Protein AF-G9KWT2-F1 (afdb_monomer)

Structure (mmCIF, N/CA/C/O backbone):
data_AF-G9KWT2-F1
#
_entry.id   AF-G9KWT2-F1
#
loop_
_atom_site.group_PDB
_atom_site.id
_atom_site.type_symbol
_atom_site.label_atom_id
_atom_site.label_alt_id
_atom_site.label_comp_id
_atom_site.label_asym_id
_atom_site.label_entity_id
_atom_site.label_seq_id
_atom_site.pdbx_PDB_ins_code
_atom_site.Cartn_x
_atom_site.Cartn_y
_atom_site.Cartn_z
_atom_site.occupancy
_atom_site.B_iso_or_equiv
_atom_site.auth_seq_id
_atom_site.auth_comp_id
_atom_site.auth_asym_id
_atom_site.auth_atom_id
_atom_site.pdbx_PDB_model_num
ATOM 1 N N . GLN A 1 1 ? 13.397 -4.820 -25.068 1.00 63.50 1 GLN A N 1
ATOM 2 C CA . GLN A 1 1 ? 14.196 -3.681 -24.563 1.00 63.50 1 GLN A CA 1
ATOM 3 C C . GLN A 1 1 ? 13.300 -2.620 -23.921 1.00 63.50 1 GLN A C 1
ATOM 5 O O . GLN A 1 1 ? 13.367 -2.467 -22.712 1.00 63.50 1 GLN A O 1
ATOM 10 N N . VAL A 1 2 ? 12.391 -1.986 -24.676 1.00 78.12 2 VAL A N 1
ATOM 11 C CA . VAL A 1 2 ? 11.485 -0.928 -24.168 1.00 78.12 2 VAL A CA 1
ATOM 12 C C . VAL A 1 2 ? 10.572 -1.396 -23.024 1.00 78.12 2 VAL A C 1
ATOM 14 O O . VAL A 1 2 ? 10.429 -0.693 -22.032 1.00 78.12 2 VAL A O 1
ATOM 17 N N . GLU A 1 3 ? 9.994 -2.596 -23.112 1.00 78.94 3 GLU A N 1
ATOM 18 C CA . GLU A 1 3 ? 9.096 -3.126 -22.067 1.00 78.94 3 GLU A CA 1
ATOM 19 C C . GLU A 1 3 ? 9.822 -3.417 -20.747 1.00 78.94 3 GLU A C 1
ATOM 21 O O . GLU A 1 3 ? 9.300 -3.142 -19.670 1.00 78.94 3 GLU A O 1
ATOM 26 N N . ILE A 1 4 ? 11.062 -3.906 -20.831 1.00 81.00 4 ILE A N 1
ATOM 27 C CA . ILE A 1 4 ? 11.916 -4.176 -19.666 1.00 81.00 4 ILE A CA 1
ATOM 28 C C . ILE A 1 4 ? 12.266 -2.858 -18.960 1.00 81.00 4 ILE A C 1
ATOM 30 O O . ILE A 1 4 ? 12.197 -2.768 -17.736 1.00 81.00 4 ILE A O 1
ATOM 34 N N . GLU A 1 5 ? 12.594 -1.818 -19.727 1.00 84.88 5 GLU A N 1
ATOM 35 C CA . GLU A 1 5 ? 12.899 -0.484 -19.200 1.00 84.88 5 GLU A CA 1
ATOM 36 C C . GLU A 1 5 ? 11.663 0.200 -18.604 1.00 84.88 5 GLU A C 1
ATOM 38 O O . GLU A 1 5 ? 11.745 0.793 -17.526 1.00 84.88 5 GLU A O 1
ATOM 43 N N . ALA A 1 6 ? 10.504 0.077 -19.255 1.00 89.06 6 ALA A N 1
ATOM 44 C CA . ALA A 1 6 ? 9.239 0.590 -18.739 1.00 89.06 6 ALA A CA 1
ATOM 45 C C . ALA A 1 6 ? 8.854 -0.085 -17.413 1.00 89.06 6 ALA A C 1
ATOM 47 O O . ALA A 1 6 ? 8.463 0.598 -16.463 1.00 89.06 6 ALA A O 1
ATOM 48 N N . LEU A 1 7 ? 9.032 -1.406 -17.314 1.00 89.25 7 LEU A N 1
ATOM 49 C CA . LEU A 1 7 ? 8.762 -2.166 -16.097 1.00 89.25 7 LEU A CA 1
ATOM 50 C C . LEU A 1 7 ? 9.717 -1.786 -14.960 1.00 89.25 7 LEU A C 1
ATOM 52 O O . LEU A 1 7 ? 9.275 -1.549 -13.836 1.00 89.25 7 LEU A O 1
ATOM 56 N N . ALA A 1 8 ? 11.015 -1.667 -15.248 1.00 89.56 8 ALA A N 1
ATOM 57 C CA . ALA A 1 8 ? 12.005 -1.224 -14.269 1.00 89.56 8 ALA A CA 1
ATOM 58 C C . ALA A 1 8 ? 11.705 0.196 -13.763 1.00 89.56 8 ALA A C 1
ATOM 60 O O . ALA A 1 8 ? 11.763 0.457 -12.559 1.00 89.56 8 ALA A O 1
ATOM 61 N N . LYS A 1 9 ? 11.318 1.105 -14.668 1.00 92.88 9 LYS A N 1
ATOM 62 C CA . LYS A 1 9 ? 10.898 2.465 -14.316 1.00 92.88 9 LYS A CA 1
ATOM 63 C C . LYS A 1 9 ? 9.659 2.457 -13.422 1.00 92.88 9 LYS A C 1
ATOM 65 O O . LYS A 1 9 ? 9.642 3.181 -12.430 1.00 92.88 9 LYS A O 1
ATOM 70 N N . ARG A 1 10 ? 8.651 1.636 -13.738 1.00 94.06 10 ARG A N 1
ATOM 71 C CA . ARG A 1 10 ? 7.444 1.479 -12.912 1.00 94.06 10 ARG A CA 1
ATOM 72 C C . ARG A 1 10 ? 7.797 1.010 -11.501 1.00 94.06 10 ARG A C 1
ATOM 74 O O . ARG A 1 10 ? 7.465 1.704 -10.548 1.00 94.06 10 ARG A O 1
ATOM 81 N N . ARG A 1 11 ? 8.526 -0.106 -11.372 1.00 93.50 11 ARG A N 1
ATOM 82 C CA . ARG A 1 11 ? 8.947 -0.663 -10.071 1.00 93.50 11 ARG A CA 1
ATOM 83 C C . ARG A 1 11 ? 9.677 0.371 -9.218 1.00 93.50 11 ARG A C 1
ATOM 85 O O . ARG A 1 11 ? 9.376 0.509 -8.039 1.00 93.50 11 ARG A O 1
ATOM 92 N N . ARG A 1 12 ? 10.581 1.138 -9.838 1.00 94.00 12 ARG A N 1
ATOM 93 C CA . ARG A 1 12 ? 11.316 2.219 -9.172 1.00 94.00 12 ARG A CA 1
ATOM 94 C C . ARG A 1 12 ? 10.397 3.334 -8.669 1.00 94.00 12 ARG A C 1
ATOM 96 O O . ARG A 1 12 ? 10.519 3.741 -7.523 1.00 94.00 12 ARG A O 1
ATOM 103 N N . ILE A 1 13 ? 9.478 3.815 -9.506 1.00 96.75 13 ILE A N 1
ATOM 104 C CA . ILE A 1 13 ? 8.520 4.859 -9.105 1.00 96.75 13 ILE A CA 1
ATOM 105 C C . ILE A 1 13 ? 7.661 4.378 -7.933 1.00 96.75 13 ILE A C 1
ATOM 107 O O . ILE A 1 13 ? 7.431 5.144 -6.997 1.00 96.75 13 ILE A O 1
ATOM 111 N N . GLU A 1 14 ? 7.216 3.122 -7.974 1.00 96.94 14 GLU A N 1
ATOM 112 C CA . GLU A 1 14 ? 6.394 2.541 -6.916 1.00 96.94 14 GLU A CA 1
ATOM 113 C C . GLU A 1 14 ? 7.111 2.451 -5.575 1.00 96.94 14 GLU A C 1
ATOM 115 O O . GLU A 1 14 ? 6.595 2.961 -4.577 1.00 96.94 14 GLU A O 1
ATOM 120 N N . ILE A 1 15 ? 8.319 1.880 -5.547 1.00 96.12 15 ILE A N 1
ATOM 121 C CA . ILE A 1 15 ? 9.085 1.780 -4.302 1.00 96.12 15 ILE A CA 1
ATOM 122 C C . ILE A 1 15 ? 9.503 3.160 -3.776 1.00 96.12 15 ILE A C 1
ATOM 124 O O . ILE A 1 15 ? 9.353 3.418 -2.584 1.00 96.12 15 ILE A O 1
ATOM 128 N N . ASP A 1 16 ? 9.951 4.077 -4.642 1.00 96.94 16 ASP A N 1
ATOM 129 C CA . ASP A 1 16 ? 10.394 5.418 -4.231 1.00 96.94 16 ASP A CA 1
ATOM 130 C C . ASP A 1 16 ? 9.230 6.221 -3.620 1.00 96.94 16 ASP A C 1
ATOM 132 O O . ASP A 1 16 ? 9.390 6.893 -2.594 1.00 96.94 16 ASP A O 1
ATOM 136 N N . THR A 1 17 ? 8.037 6.121 -4.217 1.00 98.00 17 THR A N 1
ATOM 137 C CA . THR A 1 17 ? 6.833 6.796 -3.711 1.00 98.00 17 THR A CA 1
ATOM 138 C C . THR A 1 17 ? 6.375 6.185 -2.391 1.00 98.00 17 THR A C 1
ATOM 140 O O . THR A 1 17 ? 6.133 6.928 -1.439 1.00 98.00 17 THR A O 1
ATOM 143 N N . PHE A 1 18 ? 6.325 4.853 -2.295 1.00 97.44 18 PHE A N 1
ATOM 144 C CA . PHE A 1 18 ? 5.986 4.167 -1.048 1.00 97.44 18 PHE A CA 1
ATOM 145 C C . PHE A 1 18 ? 6.943 4.549 0.087 1.00 97.44 18 PHE A C 1
ATOM 147 O O . PHE A 1 18 ? 6.487 4.933 1.160 1.00 97.44 18 PHE A O 1
ATOM 154 N N . ILE A 1 19 ? 8.262 4.523 -0.145 1.00 96.56 19 ILE A N 1
ATOM 155 C CA . ILE A 1 19 ? 9.263 4.894 0.868 1.00 96.56 19 ILE A CA 1
ATOM 156 C C . ILE A 1 19 ? 9.025 6.321 1.369 1.00 96.56 19 ILE A C 1
ATOM 158 O O . ILE A 1 19 ? 9.109 6.572 2.571 1.00 96.56 19 ILE A O 1
ATOM 162 N N . LYS A 1 20 ? 8.734 7.263 0.464 1.00 97.31 20 LYS A N 1
ATOM 163 C CA . LYS A 1 20 ? 8.455 8.656 0.827 1.00 97.31 20 LYS A CA 1
ATOM 164 C C . LYS A 1 20 ? 7.221 8.768 1.726 1.00 97.31 20 LYS A C 1
ATOM 166 O O . LYS A 1 20 ? 7.303 9.416 2.767 1.00 97.31 20 LYS A O 1
ATOM 171 N N . LEU A 1 21 ? 6.106 8.160 1.323 1.00 96.69 21 LEU A N 1
ATOM 172 C CA . LEU A 1 21 ? 4.846 8.212 2.072 1.00 96.69 21 LEU A CA 1
ATOM 173 C C . LEU A 1 21 ? 4.980 7.512 3.426 1.00 96.69 21 LEU A C 1
ATOM 175 O O . LEU A 1 21 ? 4.597 8.062 4.453 1.00 96.69 21 LEU A O 1
ATOM 179 N N . ASN A 1 22 ? 5.634 6.354 3.446 1.00 94.75 22 ASN A N 1
ATOM 180 C CA . ASN A 1 22 ? 5.856 5.604 4.667 1.00 94.75 22 ASN A CA 1
ATOM 181 C C . ASN A 1 22 ? 6.756 6.361 5.654 1.00 94.75 22 ASN A C 1
ATOM 183 O O . ASN A 1 22 ? 6.450 6.427 6.837 1.00 94.75 22 ASN A O 1
ATOM 187 N N . LYS A 1 23 ? 7.832 7.012 5.190 1.00 94.69 23 LYS A N 1
ATOM 188 C CA . LYS A 1 23 ? 8.657 7.874 6.057 1.00 94.69 23 LYS A CA 1
ATOM 189 C C . LYS A 1 23 ? 7.857 9.028 6.662 1.00 94.69 23 LYS A C 1
ATOM 191 O O . LYS A 1 23 ? 8.065 9.341 7.829 1.00 94.69 23 LYS A O 1
ATOM 196 N N . ALA A 1 24 ? 6.957 9.640 5.891 1.00 94.38 24 ALA A N 1
ATOM 197 C CA . ALA A 1 24 ? 6.066 10.674 6.411 1.00 94.38 24 ALA A CA 1
ATOM 198 C C . ALA A 1 24 ? 5.134 10.108 7.495 1.00 94.38 24 ALA A C 1
ATOM 200 O O . ALA A 1 24 ? 5.036 10.689 8.570 1.00 94.38 24 ALA A O 1
ATOM 201 N N . PHE A 1 25 ? 4.558 8.925 7.264 1.00 93.38 25 PHE A N 1
ATOM 202 C CA . PHE A 1 25 ? 3.699 8.248 8.236 1.00 93.38 25 PHE A CA 1
ATOM 203 C C . PHE A 1 25 ? 4.433 7.846 9.521 1.00 93.38 25 PHE A C 1
ATOM 205 O O . PHE A 1 25 ? 3.880 7.920 10.615 1.00 93.38 25 PHE A O 1
ATOM 212 N N . GLN A 1 26 ? 5.694 7.426 9.415 1.00 90.12 26 GLN A N 1
ATOM 213 C CA . GLN A 1 26 ? 6.527 7.092 10.572 1.00 90.12 26 GLN A CA 1
ATOM 214 C C . GLN A 1 26 ? 6.887 8.335 11.399 1.00 90.12 26 GLN A C 1
ATOM 216 O O . GLN A 1 26 ? 6.982 8.242 12.618 1.00 90.12 26 GLN A O 1
ATOM 221 N N . ALA A 1 27 ? 7.052 9.494 10.752 1.00 90.44 27 ALA A N 1
ATOM 222 C CA . ALA A 1 27 ? 7.328 10.767 11.419 1.00 90.44 27 ALA A CA 1
ATOM 223 C C . ALA A 1 27 ? 6.083 11.414 12.058 1.00 90.44 27 ALA A C 1
ATOM 225 O O . ALA A 1 27 ? 6.224 12.329 12.866 1.00 90.44 27 ALA A O 1
ATOM 226 N N . GLU A 1 28 ? 4.878 10.970 11.698 1.00 88.50 28 GLU A N 1
ATOM 227 C CA . GLU A 1 28 ? 3.628 11.481 12.255 1.00 88.50 28 GLU A CA 1
ATOM 228 C C . GLU A 1 28 ? 3.354 10.891 13.649 1.00 88.50 28 GLU A C 1
ATOM 230 O O . GLU A 1 28 ? 3.179 9.676 13.811 1.00 88.50 28 GLU A O 1
ATOM 235 N N . GLU A 1 29 ? 3.308 11.770 14.656 1.00 82.56 29 GLU A N 1
ATOM 236 C CA . GLU A 1 29 ? 3.142 11.401 16.068 1.00 82.56 29 GLU A CA 1
ATOM 237 C C . GLU A 1 29 ? 1.717 10.930 16.402 1.00 82.56 29 GLU A C 1
ATOM 239 O O . GLU A 1 29 ? 1.541 10.063 17.257 1.00 82.56 29 GLU A O 1
ATOM 244 N N . SER A 1 30 ? 0.697 11.484 15.737 1.00 84.69 30 SER A N 1
ATOM 245 C CA . SER A 1 30 ? -0.717 11.261 16.074 1.00 84.69 30 SER A CA 1
ATOM 246 C C . SER A 1 30 ? -1.631 11.189 14.837 1.00 84.69 30 SER A C 1
ATOM 248 O O . SER A 1 30 ? -2.475 12.066 14.630 1.00 84.69 30 SER A O 1
ATOM 250 N N . PRO A 1 31 ? -1.508 10.134 14.007 1.00 85.44 31 PRO A N 1
ATOM 251 C CA . PRO A 1 31 ? -2.343 9.978 12.820 1.00 85.44 31 PRO A CA 1
ATOM 252 C C . PRO A 1 31 ? -3.821 9.791 13.193 1.00 85.44 31 PRO A C 1
ATOM 254 O O . PRO A 1 31 ? -4.192 8.864 13.914 1.00 85.44 31 PRO A O 1
ATOM 257 N N . GLY A 1 32 ? -4.694 10.654 12.664 1.00 86.69 32 GLY A N 1
ATOM 258 C CA . GLY A 1 32 ? -6.135 10.598 12.949 1.00 86.69 32 GLY A CA 1
ATOM 259 C C . GLY A 1 32 ? -6.847 9.386 12.329 1.00 86.69 32 GLY A C 1
ATOM 260 O O . GLY A 1 32 ? -7.858 8.909 12.858 1.00 86.69 32 GLY A O 1
ATOM 261 N N . VAL A 1 33 ? -6.322 8.873 11.214 1.00 90.94 33 VAL A N 1
ATOM 262 C CA . VAL A 1 33 ? -6.830 7.690 10.509 1.00 90.94 33 VAL A CA 1
ATOM 263 C C . VAL A 1 33 ? -5.654 6.818 10.086 1.00 90.94 33 VAL A C 1
ATOM 265 O O . VAL A 1 33 ? -4.680 7.309 9.525 1.00 90.94 33 VAL A O 1
ATOM 268 N N . ILE A 1 34 ? -5.766 5.518 10.336 1.00 93.81 34 ILE A N 1
ATOM 269 C CA . ILE A 1 34 ? -4.785 4.507 9.943 1.00 93.81 34 ILE A CA 1
ATOM 270 C C . ILE A 1 34 ? -5.490 3.483 9.062 1.00 93.81 34 ILE A C 1
ATOM 272 O O . ILE A 1 34 ? -6.578 3.023 9.407 1.00 93.81 34 ILE A O 1
ATOM 276 N N . TYR A 1 35 ? -4.879 3.105 7.944 1.00 96.19 35 TYR A N 1
ATOM 277 C CA . TYR A 1 35 ? -5.402 2.065 7.062 1.00 96.19 35 TYR A CA 1
ATOM 278 C C . TYR A 1 35 ? -4.656 0.752 7.283 1.00 96.19 35 TYR A C 1
ATOM 280 O O . TYR A 1 35 ? -3.447 0.737 7.526 1.00 96.19 35 TYR A O 1
ATOM 288 N N . CYS A 1 36 ? -5.381 -0.359 7.180 1.00 96.81 36 CYS A N 1
ATOM 289 C CA . CYS A 1 36 ? -4.829 -1.704 7.286 1.00 96.81 36 CYS A CA 1
ATOM 290 C C . CYS A 1 36 ? -4.686 -2.325 5.895 1.00 96.81 36 CYS A C 1
ATOM 292 O O . CYS A 1 36 ? -5.623 -2.304 5.092 1.00 96.81 36 CYS A O 1
ATOM 294 N N . ILE A 1 37 ? -3.537 -2.943 5.633 1.00 97.69 37 ILE A N 1
ATOM 295 C CA . ILE A 1 37 ? -3.289 -3.694 4.401 1.00 97.69 37 ILE A CA 1
ATOM 296 C C . ILE A 1 37 ? -2.809 -5.107 4.719 1.00 97.69 37 ILE A C 1
ATOM 298 O O . ILE A 1 37 ? -2.013 -5.310 5.636 1.00 97.69 37 ILE A O 1
ATOM 302 N N . SER A 1 38 ? -3.297 -6.100 3.977 1.00 97.19 38 SER A N 1
ATOM 303 C CA . SER A 1 38 ? -2.867 -7.487 4.148 1.00 97.19 38 SER A CA 1
ATOM 304 C C . SER A 1 38 ? -1.360 -7.630 3.931 1.00 97.19 38 SER A C 1
ATOM 306 O O . SER A 1 38 ? -0.834 -7.246 2.884 1.00 97.19 38 SER A O 1
ATOM 308 N N . MET A 1 39 ? -0.669 -8.268 4.882 1.00 95.62 39 MET A N 1
ATOM 309 C CA . MET A 1 39 ? 0.745 -8.615 4.716 1.00 95.62 39 MET A CA 1
ATOM 310 C C . MET A 1 39 ? 0.973 -9.627 3.591 1.00 95.62 39 MET A C 1
ATOM 312 O O . MET A 1 39 ? 2.060 -9.667 3.020 1.00 95.62 39 MET A O 1
ATOM 316 N N . GLN A 1 40 ? -0.037 -10.426 3.229 1.00 95.62 40 GLN A N 1
ATOM 317 C CA . GLN A 1 40 ? 0.058 -11.317 2.075 1.00 95.62 40 GLN A CA 1
ATOM 318 C C . GLN A 1 40 ? 0.212 -10.507 0.783 1.00 95.62 40 GLN A C 1
ATOM 320 O O . GLN A 1 40 ? 1.216 -10.658 0.090 1.00 95.62 40 GLN A O 1
ATOM 325 N N . TRP A 1 41 ? -0.735 -9.607 0.508 1.00 96.94 41 TRP A N 1
ATOM 326 C CA . TRP A 1 41 ? -0.689 -8.751 -0.679 1.00 96.94 41 TRP A CA 1
ATOM 327 C C . TRP A 1 41 ? 0.554 -7.853 -0.676 1.00 96.94 41 TRP A C 1
ATOM 329 O O . TRP A 1 41 ? 1.237 -7.711 -1.688 1.00 96.94 41 TRP A O 1
ATOM 339 N N . PHE A 1 42 ? 0.908 -7.293 0.485 1.00 96.38 42 PHE A N 1
ATOM 340 C CA . PHE A 1 42 ? 2.074 -6.422 0.590 1.00 96.38 42 PHE A CA 1
ATOM 341 C C . PHE A 1 42 ? 3.388 -7.150 0.268 1.00 96.38 42 PHE A C 1
ATOM 343 O O . PHE A 1 42 ? 4.251 -6.581 -0.394 1.00 96.38 42 PHE A O 1
ATOM 350 N N . ARG A 1 43 ? 3.547 -8.420 0.670 1.00 94.00 43 ARG A N 1
ATOM 351 C CA . ARG A 1 43 ? 4.729 -9.232 0.318 1.00 94.00 43 ARG A CA 1
ATOM 352 C C . ARG A 1 43 ? 4.816 -9.508 -1.187 1.00 94.00 43 ARG A C 1
ATOM 354 O O . ARG A 1 43 ? 5.920 -9.527 -1.728 1.00 94.00 43 ARG A O 1
ATOM 361 N N . GLU A 1 44 ? 3.682 -9.693 -1.862 1.00 94.50 44 GLU A N 1
ATOM 362 C CA . GLU A 1 44 ? 3.624 -9.835 -3.326 1.00 94.50 44 GLU A CA 1
ATOM 363 C C . GLU A 1 44 ? 4.044 -8.531 -4.018 1.00 94.50 44 GLU A C 1
ATOM 365 O O . GLU A 1 44 ? 4.927 -8.538 -4.878 1.00 94.50 44 GLU A O 1
ATOM 370 N N . TRP A 1 45 ? 3.491 -7.398 -3.573 1.00 95.94 45 TRP A N 1
ATOM 371 C CA . TRP A 1 45 ? 3.904 -6.072 -4.035 1.00 95.94 45 TRP A CA 1
ATOM 372 C C . TRP A 1 45 ? 5.398 -5.822 -3.798 1.00 95.94 45 TRP A C 1
ATOM 374 O O . TRP A 1 45 ? 6.109 -5.362 -4.692 1.00 95.94 45 TRP A O 1
ATOM 384 N 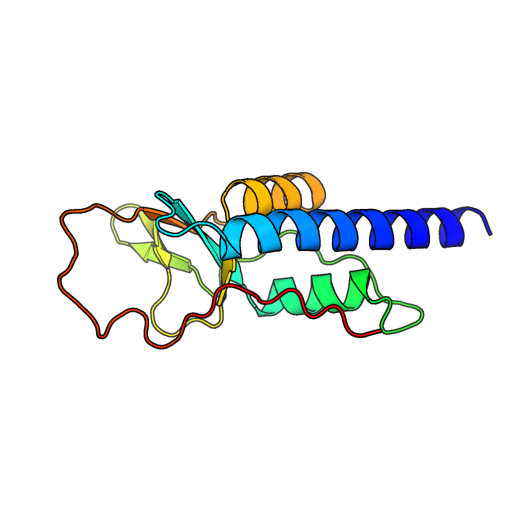N . GLU A 1 46 ? 5.909 -6.178 -2.620 1.00 93.94 46 GLU A N 1
ATOM 385 C CA . GLU A 1 46 ? 7.315 -5.999 -2.280 1.00 93.94 46 GLU A CA 1
ATOM 386 C C . GLU A 1 46 ? 8.228 -6.838 -3.192 1.00 93.94 46 GLU A C 1
ATOM 388 O O . GLU A 1 46 ? 9.244 -6.346 -3.694 1.00 93.94 46 GLU A O 1
ATOM 393 N N . ALA A 1 47 ? 7.864 -8.099 -3.450 1.00 92.38 47 ALA A N 1
ATOM 394 C CA . ALA A 1 47 ? 8.590 -8.966 -4.375 1.00 92.38 47 ALA A CA 1
ATOM 395 C C . ALA A 1 47 ? 8.616 -8.386 -5.800 1.00 92.38 47 ALA A C 1
ATOM 397 O O . ALA A 1 47 ? 9.674 -8.402 -6.444 1.00 92.38 47 ALA A O 1
ATOM 398 N N . PHE A 1 48 ? 7.490 -7.818 -6.250 1.00 93.75 48 PHE A N 1
ATOM 399 C CA . PHE A 1 48 ? 7.374 -7.119 -7.528 1.00 93.75 48 PHE A CA 1
ATOM 400 C C . PHE A 1 48 ? 8.339 -5.933 -7.622 1.00 93.75 48 PHE A C 1
ATOM 402 O O . PHE A 1 48 ? 9.176 -5.886 -8.529 1.00 93.75 48 PHE A O 1
ATOM 409 N N . VAL A 1 49 ? 8.267 -4.985 -6.684 1.00 93.19 49 VAL A N 1
ATOM 410 C CA . VAL A 1 49 ? 9.057 -3.744 -6.761 1.00 93.19 49 VAL A CA 1
ATOM 411 C C . VAL A 1 49 ? 10.548 -3.964 -6.498 1.00 93.19 49 VAL A C 1
ATOM 413 O O . VAL A 1 49 ? 11.372 -3.272 -7.097 1.00 93.19 49 VAL A O 1
ATOM 416 N N . LYS A 1 50 ? 10.921 -4.970 -5.691 1.00 89.56 50 LYS A N 1
ATOM 417 C CA . LYS A 1 50 ? 12.324 -5.385 -5.488 1.00 89.56 50 LYS A CA 1
ATOM 418 C C . LYS A 1 50 ? 12.872 -6.238 -6.642 1.00 89.56 50 LYS A C 1
ATOM 420 O O . LYS A 1 50 ? 14.056 -6.563 -6.644 1.00 89.56 50 LYS A O 1
ATOM 425 N N . GLY A 1 51 ? 12.043 -6.612 -7.622 1.00 82.31 51 GLY A N 1
ATOM 426 C CA . GLY A 1 51 ? 12.468 -7.406 -8.776 1.00 82.31 51 GLY A CA 1
ATOM 427 C C . GLY A 1 51 ? 13.022 -8.783 -8.396 1.00 82.31 51 GLY A C 1
ATOM 428 O O . GLY A 1 51 ? 13.942 -9.273 -9.054 1.00 82.31 51 GLY A O 1
ATOM 429 N N . LYS A 1 52 ? 12.499 -9.399 -7.325 1.00 72.56 52 LYS A N 1
ATOM 430 C CA . LYS A 1 52 ? 12.907 -10.742 -6.892 1.00 72.56 52 LYS A CA 1
ATOM 431 C C . LYS A 1 52 ? 12.398 -11.779 -7.905 1.00 72.56 52 LYS A C 1
ATOM 433 O O . LYS A 1 52 ? 11.317 -12.328 -7.747 1.00 72.56 52 LYS A O 1
ATOM 438 N N . GLY A 1 53 ? 13.190 -12.036 -8.947 1.00 61.97 53 GLY A N 1
ATOM 439 C CA . GLY A 1 53 ? 12.899 -13.008 -10.009 1.00 61.97 53 GLY A CA 1
ATOM 440 C C . GLY A 1 53 ? 12.696 -12.365 -11.386 1.00 61.97 53 GLY A C 1
ATOM 441 O O . GLY A 1 53 ? 12.312 -11.201 -11.499 1.00 61.97 53 GLY A O 1
ATOM 442 N N . LYS A 1 54 ? 12.967 -13.131 -12.454 1.00 57.50 54 LYS A N 1
ATOM 443 C CA . LYS A 1 54 ? 12.747 -12.691 -13.847 1.00 57.50 54 LYS A CA 1
ATOM 444 C C . LYS A 1 54 ? 11.261 -12.517 -14.187 1.00 57.50 54 LYS A C 1
ATOM 446 O O . LYS A 1 54 ? 10.949 -11.684 -15.030 1.00 57.50 54 LYS A O 1
ATOM 451 N N . ASP A 1 55 ? 10.389 -13.198 -13.446 1.00 64.12 55 ASP A N 1
ATOM 452 C CA . ASP A 1 55 ? 8.936 -13.238 -13.643 1.00 64.12 55 ASP A CA 1
ATOM 453 C C . ASP A 1 55 ? 8.177 -12.607 -12.466 1.00 64.12 55 ASP A C 1
ATOM 455 O O . ASP A 1 55 ? 7.075 -13.026 -12.136 1.00 64.12 55 ASP A O 1
ATOM 459 N N . ALA A 1 56 ? 8.777 -11.635 -11.767 1.00 72.88 56 ALA A N 1
ATOM 460 C CA . ALA A 1 56 ? 8.085 -10.922 -10.695 1.00 72.88 56 ALA A CA 1
ATOM 461 C C . ALA A 1 56 ? 6.939 -10.086 -11.298 1.00 72.88 56 ALA A C 1
ATOM 463 O O . ALA A 1 56 ? 7.142 -8.943 -11.724 1.00 72.88 56 ALA A O 1
ATOM 464 N N . GLU A 1 57 ? 5.764 -10.696 -11.416 1.00 87.12 57 GLU A N 1
ATOM 465 C CA . GLU A 1 57 ? 4.536 -10.074 -11.896 1.00 87.12 57 GLU A CA 1
ATOM 466 C C . GLU A 1 57 ? 4.053 -9.010 -10.901 1.00 87.12 57 GLU A C 1
ATOM 468 O O . GLU A 1 57 ? 4.337 -9.111 -9.703 1.00 87.12 57 GLU A O 1
ATOM 473 N N . PRO A 1 58 ? 3.372 -7.949 -11.373 1.00 91.81 58 PRO A N 1
ATOM 474 C CA . PRO A 1 58 ? 2.701 -7.030 -10.464 1.00 91.81 58 PRO A CA 1
ATOM 475 C C . PRO A 1 58 ? 1.688 -7.800 -9.607 1.00 91.81 58 PRO A C 1
ATOM 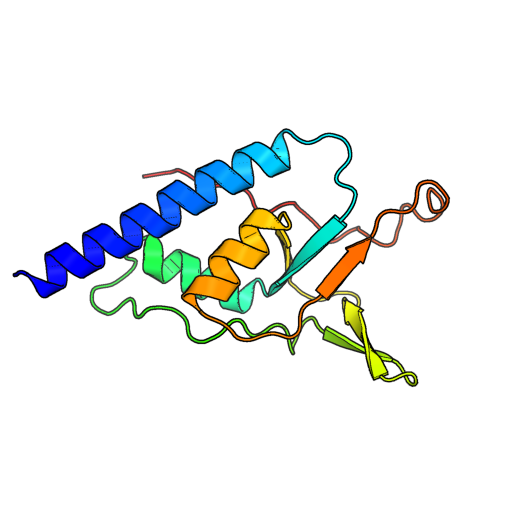477 O O . PRO A 1 58 ? 1.065 -8.736 -10.117 1.00 91.81 58 PRO A O 1
ATOM 480 N N . PRO A 1 59 ? 1.485 -7.411 -8.337 1.00 95.31 59 PRO A N 1
ATOM 481 C CA . PRO A 1 59 ? 0.428 -8.013 -7.542 1.00 95.31 59 PRO A CA 1
ATOM 482 C C . PRO A 1 59 ? -0.928 -7.766 -8.217 1.00 95.31 59 PRO A C 1
ATOM 484 O O . PRO A 1 59 ? -1.111 -6.801 -8.973 1.00 95.31 59 PRO A O 1
ATOM 487 N N . GLY A 1 60 ? -1.888 -8.641 -7.927 1.00 96.56 60 GLY A N 1
ATOM 488 C CA . GLY A 1 60 ? -3.281 -8.410 -8.296 1.00 96.56 60 GLY A CA 1
ATOM 489 C C . GLY A 1 60 ? -3.890 -7.223 -7.533 1.00 96.56 60 GLY A C 1
ATOM 490 O O . GLY A 1 60 ? -3.185 -6.496 -6.825 1.00 96.56 60 GLY A O 1
ATOM 491 N N . PRO A 1 61 ? -5.214 -7.025 -7.630 1.00 98.38 61 PRO A N 1
ATOM 492 C CA . PRO A 1 61 ? -5.912 -6.058 -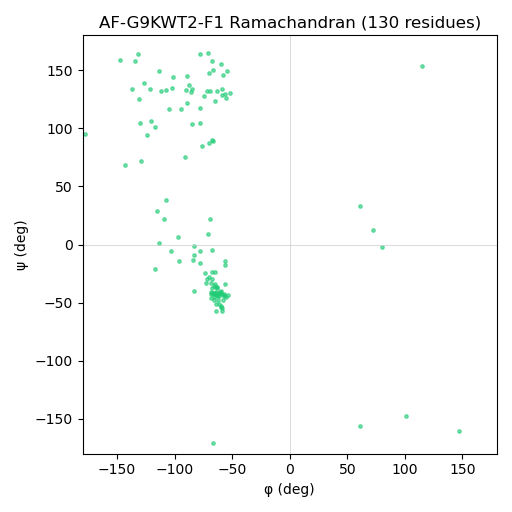6.789 1.00 98.38 61 PRO A CA 1
ATOM 493 C C . PRO A 1 61 ? -5.649 -6.301 -5.301 1.00 98.38 61 PRO A C 1
ATOM 495 O O . PRO A 1 61 ? -5.447 -7.446 -4.893 1.00 98.38 61 PRO A O 1
ATOM 498 N N . ILE A 1 62 ? -5.665 -5.238 -4.492 1.00 98.69 62 ILE A N 1
ATOM 499 C CA . ILE A 1 62 ? -5.513 -5.349 -3.036 1.00 98.69 62 ILE A CA 1
ATOM 500 C C . ILE A 1 62 ? -6.583 -6.305 -2.505 1.00 98.69 62 ILE A C 1
ATOM 502 O O . ILE A 1 62 ? -7.769 -6.100 -2.756 1.00 98.69 62 ILE A O 1
ATOM 506 N N . ASP A 1 63 ? -6.170 -7.337 -1.768 1.00 98.12 63 ASP A N 1
ATOM 507 C CA . ASP A 1 63 ? -7.083 -8.282 -1.123 1.00 98.12 63 ASP A CA 1
ATOM 508 C C . ASP A 1 63 ? -6.928 -8.229 0.399 1.00 98.12 63 ASP A C 1
ATOM 510 O O . ASP A 1 63 ? -6.024 -8.815 0.997 1.00 98.12 63 ASP A O 1
ATOM 514 N N . ASN A 1 64 ? -7.865 -7.529 1.031 1.00 98.19 64 ASN A N 1
ATOM 515 C CA . ASN A 1 64 ? -7.973 -7.423 2.479 1.00 98.19 64 ASN A CA 1
ATOM 516 C C . ASN A 1 64 ? -8.999 -8.405 3.071 1.00 98.19 64 ASN A C 1
ATOM 518 O O . ASN A 1 64 ? -9.258 -8.360 4.272 1.00 98.19 64 ASN A O 1
ATOM 522 N N . SER A 1 65 ? -9.584 -9.317 2.286 1.00 96.56 65 SER A N 1
ATOM 523 C CA . SER A 1 65 ? -10.645 -10.228 2.752 1.00 96.56 65 SER A CA 1
ATOM 524 C C . SER A 1 65 ? -10.227 -11.076 3.960 1.00 96.56 65 SER A C 1
ATOM 526 O O . SER A 1 65 ? -11.029 -11.330 4.857 1.00 96.56 65 SER A O 1
ATOM 528 N N . ARG A 1 66 ? -8.947 -11.466 4.027 1.00 93.62 66 ARG A N 1
ATOM 529 C CA . ARG A 1 66 ? -8.379 -12.273 5.122 1.00 93.62 66 ARG A CA 1
ATOM 530 C C . ARG A 1 66 ? -8.187 -11.499 6.420 1.00 93.62 66 ARG A C 1
ATOM 532 O O . ARG A 1 66 ? -8.156 -12.113 7.488 1.00 93.62 66 ARG A O 1
ATOM 539 N N . ILE A 1 67 ? -8.056 -10.180 6.311 1.00 96.00 67 ILE A N 1
ATOM 540 C CA . ILE A 1 67 ? -7.886 -9.269 7.442 1.00 96.00 67 ILE A CA 1
ATOM 541 C C . ILE A 1 67 ? -9.185 -8.519 7.775 1.00 96.00 67 ILE A C 1
ATOM 543 O O . ILE A 1 67 ? -9.251 -7.823 8.781 1.00 96.00 67 ILE A O 1
ATOM 547 N N . ALA A 1 68 ? -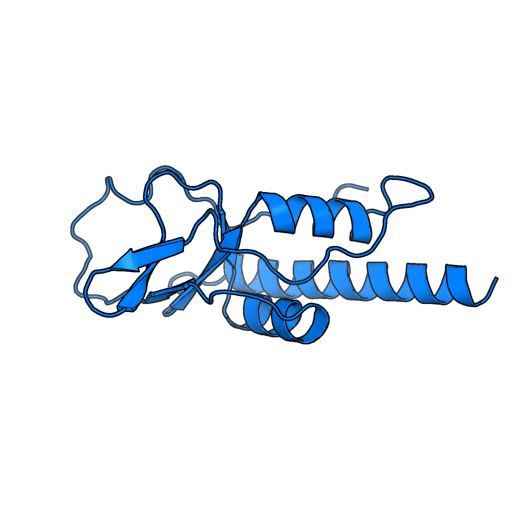10.230 -8.686 6.964 1.00 96.00 68 ALA A N 1
ATOM 548 C CA . ALA A 1 68 ? -11.545 -8.101 7.163 1.00 96.00 68 ALA A CA 1
ATOM 549 C C . ALA A 1 68 ? -12.455 -9.009 8.000 1.00 96.00 68 ALA A C 1
ATOM 551 O O . ALA A 1 68 ? -12.467 -10.235 7.871 1.00 96.00 68 ALA A O 1
ATOM 552 N N . GLN A 1 69 ? -13.297 -8.384 8.812 1.00 94.62 69 GLN A N 1
ATOM 553 C CA . GLN A 1 69 ? -14.438 -8.998 9.469 1.00 94.62 69 GLN A CA 1
ATOM 554 C C . GLN A 1 69 ? -15.666 -8.116 9.244 1.00 94.62 69 GLN A C 1
ATOM 556 O O . GLN A 1 69 ? -15.661 -6.929 9.565 1.00 94.62 69 GLN A O 1
ATOM 561 N N . VAL A 1 70 ? -16.737 -8.702 8.712 1.00 92.25 70 VAL A N 1
ATOM 562 C CA . VAL A 1 70 ? -18.021 -8.011 8.553 1.00 92.25 70 VAL A CA 1
ATOM 563 C C . VAL A 1 70 ? -18.840 -8.212 9.826 1.00 92.25 70 VAL A C 1
ATOM 565 O O . VAL A 1 70 ? -19.109 -9.346 10.225 1.00 92.25 70 VAL A O 1
ATOM 568 N N . LYS A 1 71 ? -19.230 -7.119 10.487 1.00 87.00 71 LYS A N 1
ATOM 569 C CA . LYS A 1 71 ? -20.163 -7.160 11.622 1.00 87.00 71 LYS A CA 1
ATOM 570 C C . LYS A 1 71 ? -21.603 -7.319 11.138 1.00 87.00 71 LYS A C 1
ATOM 572 O O . LYS A 1 71 ? -21.913 -7.039 9.986 1.00 87.00 71 LYS A O 1
ATOM 577 N N . GLY A 1 72 ? -22.512 -7.701 12.039 1.00 79.12 72 GLY A N 1
ATOM 578 C CA . GLY A 1 72 ? -23.940 -7.875 11.723 1.00 79.12 72 GLY A CA 1
ATOM 579 C C . GLY A 1 72 ? -24.631 -6.635 11.130 1.00 79.12 72 GLY A C 1
ATOM 580 O O . GLY A 1 72 ? -25.672 -6.770 10.501 1.00 79.12 72 GLY A O 1
ATOM 581 N N . SER A 1 73 ? -24.042 -5.442 11.275 1.00 85.31 73 SER A N 1
ATOM 582 C CA . SER A 1 73 ? -24.492 -4.194 10.644 1.00 85.31 73 SER A CA 1
ATOM 583 C C . SER A 1 73 ? -24.007 -3.998 9.198 1.00 85.31 73 SER A C 1
ATOM 585 O O . SER A 1 73 ? -24.309 -2.973 8.597 1.00 85.31 73 SER A O 1
ATOM 587 N N . GLY A 1 74 ? -23.213 -4.920 8.646 1.00 85.25 74 GLY A N 1
ATOM 588 C CA . GLY A 1 74 ? -22.535 -4.761 7.353 1.00 85.25 74 GLY A CA 1
ATOM 589 C C . GLY A 1 74 ? -21.257 -3.917 7.418 1.00 85.25 74 GLY A C 1
ATOM 590 O O . GLY A 1 74 ? -20.563 -3.779 6.415 1.00 85.25 74 GLY A O 1
ATOM 591 N N . HIS A 1 75 ? -20.909 -3.377 8.591 1.00 88.19 75 HIS A N 1
ATOM 592 C CA . HIS A 1 75 ? -19.678 -2.610 8.776 1.00 88.19 75 HIS A CA 1
ATOM 593 C C . HIS A 1 75 ? -18.457 -3.531 8.737 1.00 88.19 75 HIS A C 1
ATOM 595 O O . HIS A 1 75 ? -18.412 -4.545 9.441 1.00 88.19 75 HIS A O 1
ATOM 601 N N . ILE A 1 76 ? -17.455 -3.134 7.958 1.00 92.56 76 ILE A N 1
ATOM 602 C CA . ILE A 1 76 ? -16.172 -3.828 7.862 1.00 92.56 76 ILE A CA 1
ATOM 603 C C . ILE A 1 76 ? -15.257 -3.329 8.980 1.00 92.56 76 ILE A C 1
ATOM 605 O O . ILE A 1 76 ? -15.121 -2.127 9.197 1.00 92.56 76 ILE A O 1
ATOM 609 N N . GLN A 1 77 ? -14.650 -4.261 9.706 1.00 92.44 77 GLN A N 1
ATOM 610 C CA . GLN A 1 77 ? -13.632 -3.993 10.717 1.00 92.44 77 GLN A CA 1
ATOM 611 C C . GLN A 1 77 ? -12.432 -4.913 10.522 1.00 92.44 77 GLN A C 1
ATOM 613 O O . GLN A 1 77 ? -12.515 -5.925 9.826 1.00 92.44 77 GLN A O 1
ATOM 618 N N . LEU A 1 78 ? -11.317 -4.560 11.152 1.00 93.50 78 LEU A N 1
ATOM 619 C CA . LEU A 1 78 ? -10.154 -5.428 11.225 1.00 93.50 78 LEU A CA 1
ATOM 620 C C . LEU A 1 78 ? -10.498 -6.709 12.000 1.00 93.50 78 LEU A C 1
ATOM 622 O O . LEU A 1 78 ? -11.061 -6.665 13.095 1.00 93.50 78 LEU A O 1
ATOM 626 N N . LYS A 1 79 ? -10.135 -7.855 11.433 1.00 94.12 79 LYS A N 1
ATOM 627 C CA . LYS A 1 79 ? -10.238 -9.160 12.078 1.00 94.12 79 LYS A CA 1
ATOM 628 C C . LYS A 1 79 ? -9.133 -9.308 13.127 1.00 94.12 79 LYS A C 1
ATOM 630 O O . LYS A 1 79 ? -7.954 -9.159 12.818 1.00 94.12 79 LYS A O 1
ATOM 635 N N . GLN A 1 80 ? -9.510 -9.670 14.351 1.00 89.94 80 GLN A N 1
ATOM 636 C CA . GLN A 1 80 ? -8.554 -9.899 15.435 1.00 89.94 80 GLN A CA 1
ATOM 637 C C . GLN A 1 80 ? -7.535 -10.995 15.072 1.00 89.94 80 GLN A C 1
ATOM 639 O O . GLN A 1 80 ? -7.910 -12.056 14.565 1.00 89.94 80 GLN A O 1
ATOM 644 N N . GLY A 1 81 ? -6.251 -10.734 15.340 1.00 89.19 81 GLY A N 1
ATOM 645 C CA . GLY A 1 81 ? -5.147 -11.665 15.068 1.00 89.19 81 GLY A CA 1
ATOM 646 C C . GLY A 1 81 ? -4.792 -11.833 13.586 1.00 89.19 81 GLY A C 1
ATOM 647 O O . GLY A 1 81 ? -4.081 -12.773 13.235 1.00 89.19 81 GLY A O 1
ATOM 648 N N . ALA A 1 82 ? -5.308 -10.975 12.705 1.00 93.44 82 ALA A N 1
ATOM 649 C CA . ALA A 1 82 ? -4.942 -10.978 11.295 1.00 93.44 82 ALA A CA 1
ATOM 650 C C . ALA A 1 82 ? -3.494 -10.497 11.068 1.00 93.44 82 ALA A C 1
ATOM 652 O O . ALA A 1 82 ? -3.008 -9.634 11.790 1.00 93.44 82 ALA A O 1
ATOM 653 N N . ASP A 1 83 ? -2.827 -11.031 10.039 1.00 94.06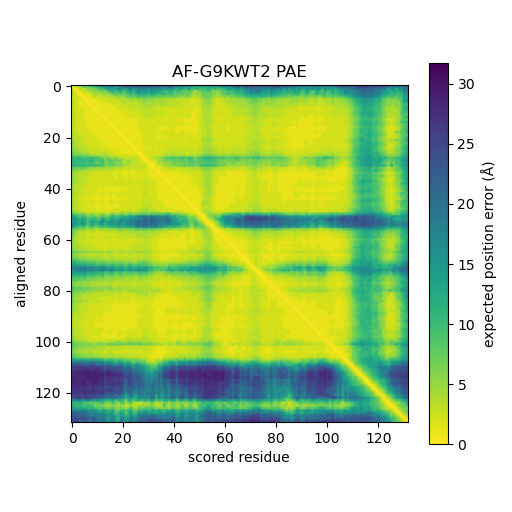 83 ASP A N 1
ATOM 654 C CA . ASP A 1 83 ? -1.490 -10.589 9.606 1.00 94.06 83 ASP A CA 1
ATOM 655 C C . ASP A 1 83 ? -1.626 -9.384 8.663 1.00 94.06 83 ASP A C 1
ATOM 657 O O . ASP A 1 83 ? -2.041 -9.524 7.503 1.00 94.06 83 ASP A O 1
ATOM 661 N N . TYR A 1 84 ? -1.339 -8.188 9.173 1.00 95.88 84 TYR A N 1
ATOM 662 C CA . TYR A 1 84 ? -1.574 -6.939 8.460 1.00 95.88 84 TYR A CA 1
ATOM 663 C C . TYR A 1 84 ? -0.527 -5.872 8.805 1.00 95.88 84 TYR A C 1
ATOM 665 O O . TYR A 1 84 ? 0.130 -5.936 9.839 1.00 95.88 84 TYR A O 1
ATOM 673 N N . GLY A 1 85 ? -0.375 -4.889 7.920 1.00 95.44 85 GLY A N 1
ATOM 674 C CA . GLY A 1 85 ? 0.439 -3.700 8.153 1.00 95.44 85 GLY A CA 1
ATOM 675 C C . GLY A 1 85 ? -0.398 -2.436 8.232 1.00 95.44 85 GLY A C 1
ATOM 676 O O . GLY A 1 85 ? -1.434 -2.323 7.573 1.00 95.44 85 GLY A O 1
ATOM 677 N N . GLN A 1 86 ? 0.079 -1.474 9.017 1.00 95.25 86 GLN A N 1
ATOM 678 C CA . GLN A 1 86 ? -0.502 -0.137 9.085 1.00 95.25 86 GLN A CA 1
ATOM 679 C C . GLN A 1 86 ? 0.163 0.785 8.063 1.00 95.25 86 GLN A C 1
ATOM 681 O O . GLN A 1 86 ? 1.394 0.845 7.984 1.00 95.25 86 GLN A O 1
ATOM 686 N N . ILE A 1 87 ? -0.656 1.519 7.314 1.00 96.50 87 ILE A N 1
ATOM 687 C CA . ILE A 1 87 ? -0.228 2.523 6.339 1.00 96.50 87 ILE A CA 1
ATOM 688 C C . ILE A 1 87 ? -1.056 3.805 6.490 1.00 96.50 87 ILE A C 1
ATOM 690 O O . ILE A 1 87 ? -2.173 3.779 7.016 1.00 96.50 87 ILE A O 1
ATOM 694 N N . SER A 1 88 ? -0.513 4.929 6.017 1.00 95.81 88 SER A N 1
ATOM 695 C CA . SER A 1 88 ? -1.251 6.195 5.988 1.00 95.81 88 SER A CA 1
ATOM 696 C C . SER A 1 88 ? -2.362 6.188 4.938 1.00 95.81 88 SER A C 1
ATOM 698 O O . SER A 1 88 ? -2.362 5.368 4.014 1.00 95.81 88 SER A O 1
ATOM 700 N N . GLU A 1 89 ? -3.274 7.154 5.041 1.00 96.19 89 GLU A N 1
ATOM 701 C CA . GLU A 1 89 ? -4.300 7.401 4.026 1.00 96.19 89 GLU A CA 1
ATOM 702 C C . GLU A 1 89 ? -3.691 7.635 2.640 1.00 96.19 89 GLU A C 1
ATOM 704 O O . GLU A 1 89 ? -4.123 7.036 1.659 1.00 96.19 89 GLU A O 1
ATOM 709 N N . GLU A 1 90 ? -2.635 8.442 2.546 1.00 97.44 90 GLU A N 1
ATOM 710 C CA . GLU A 1 90 ? -1.972 8.732 1.275 1.00 97.44 90 GLU A CA 1
ATOM 711 C C . GLU A 1 90 ? -1.359 7.476 0.663 1.00 97.44 90 GLU A C 1
ATOM 713 O O . GLU A 1 90 ? -1.389 7.299 -0.556 1.00 97.44 90 GLU A O 1
ATOM 718 N N . THR A 1 91 ? -0.819 6.588 1.501 1.00 98.00 91 THR A N 1
ATOM 719 C CA . THR A 1 91 ? -0.262 5.310 1.051 1.00 98.00 91 THR A CA 1
ATOM 720 C C . THR A 1 91 ? -1.368 4.381 0.554 1.00 98.00 91 THR A C 1
ATOM 722 O O . THR A 1 91 ? -1.212 3.764 -0.501 1.00 98.00 91 THR A O 1
ATOM 725 N N . TRP A 1 92 ? -2.500 4.313 1.262 1.00 97.88 92 TRP A N 1
ATOM 726 C CA . TRP A 1 92 ? -3.672 3.553 0.825 1.00 97.88 92 TRP A CA 1
ATOM 727 C C . TRP A 1 92 ? -4.198 4.062 -0.516 1.00 97.88 92 TRP A C 1
ATOM 729 O O . TRP A 1 92 ? -4.299 3.288 -1.465 1.00 97.88 92 TRP A O 1
ATOM 739 N N . VAL A 1 93 ? -4.455 5.368 -0.628 1.00 98.12 93 VAL A N 1
ATOM 740 C CA . VAL A 1 93 ? -4.931 6.005 -1.864 1.00 98.12 93 VAL A CA 1
ATOM 741 C C . VAL A 1 93 ? -3.959 5.746 -3.012 1.00 98.12 93 VAL A C 1
ATOM 743 O O . VAL A 1 93 ? -4.387 5.412 -4.115 1.00 98.12 93 VAL A O 1
ATOM 746 N N . TYR A 1 94 ? -2.652 5.850 -2.764 1.00 98.56 94 TYR A N 1
ATOM 747 C CA . TYR A 1 94 ? -1.631 5.574 -3.769 1.00 98.56 94 TYR A CA 1
ATOM 748 C C . TYR A 1 94 ? -1.702 4.136 -4.302 1.00 98.56 94 TYR A C 1
ATOM 750 O O . TYR A 1 94 ? -1.810 3.938 -5.514 1.00 98.56 94 TYR A O 1
ATOM 758 N N . LEU A 1 95 ? -1.674 3.139 -3.415 1.00 98.31 95 LEU A N 1
ATOM 759 C CA . LEU A 1 95 ? -1.701 1.727 -3.806 1.00 98.31 95 LEU A CA 1
ATOM 760 C C . LEU A 1 95 ? -3.050 1.341 -4.425 1.00 98.31 95 LEU A C 1
ATOM 762 O O . LEU A 1 95 ? -3.081 0.676 -5.458 1.00 98.31 95 LEU A O 1
ATOM 766 N N . ASN A 1 96 ? -4.162 1.814 -3.862 1.00 98.31 96 ASN A N 1
ATOM 767 C CA . ASN A 1 96 ? -5.498 1.557 -4.388 1.00 98.31 96 ASN A CA 1
ATOM 768 C C . ASN A 1 96 ? -5.712 2.198 -5.770 1.00 98.31 96 ASN A C 1
ATOM 770 O O . ASN A 1 96 ? -6.359 1.603 -6.622 1.00 98.31 96 ASN A O 1
ATOM 774 N N . ASN A 1 97 ? -5.126 3.364 -6.053 1.00 98.31 97 ASN A N 1
ATOM 775 C CA . ASN A 1 97 ? -5.184 3.951 -7.397 1.00 98.31 97 ASN A CA 1
ATOM 776 C C . ASN A 1 97 ? -4.399 3.138 -8.438 1.00 98.31 97 ASN A C 1
ATOM 778 O O . ASN A 1 97 ? -4.748 3.160 -9.617 1.00 98.31 97 ASN A O 1
ATOM 782 N N . LEU A 1 98 ? -3.334 2.445 -8.024 1.00 97.75 98 LEU A N 1
ATOM 783 C CA . LEU A 1 98 ? -2.521 1.611 -8.913 1.00 97.75 98 LEU A CA 1
ATOM 784 C C . LEU A 1 98 ? -3.114 0.217 -9.134 1.00 97.75 98 LEU A C 1
ATOM 786 O O . LEU A 1 98 ? -3.042 -0.305 -10.246 1.00 97.75 98 LEU A O 1
ATOM 790 N N . TYR A 1 99 ? -3.660 -0.383 -8.078 1.00 98.12 99 TYR A N 1
ATOM 791 C CA . TYR A 1 99 ? -4.026 -1.800 -8.051 1.00 98.12 99 TYR A CA 1
ATOM 792 C C . TYR A 1 99 ? -5.528 -2.042 -7.857 1.00 98.12 99 TYR A C 1
ATOM 794 O O . TYR A 1 99 ? -6.032 -3.098 -8.233 1.00 98.12 99 TYR A O 1
ATOM 802 N N . GLY A 1 100 ? -6.267 -1.072 -7.317 1.00 98.06 100 GLY A N 1
ATOM 803 C CA . GLY A 1 100 ? -7.658 -1.237 -6.898 1.00 98.06 100 GLY A CA 1
ATOM 804 C C . GLY A 1 100 ? -7.811 -2.299 -5.809 1.00 98.06 100 GLY A C 1
ATOM 805 O O . GLY A 1 100 ? -6.856 -2.642 -5.111 1.00 98.06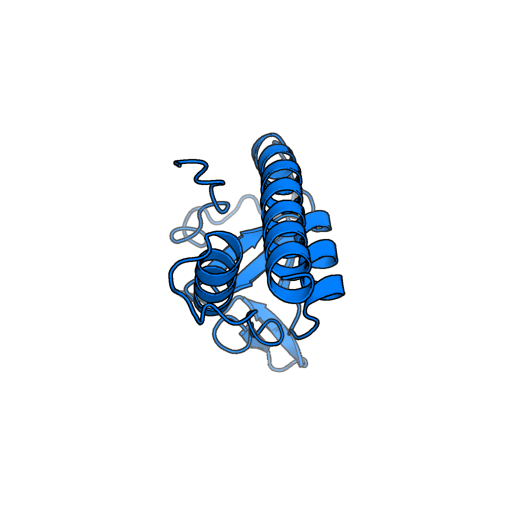 100 GLY A O 1
ATOM 806 N N . GLY A 1 101 ? -9.012 -2.868 -5.709 1.00 97.19 101 GLY A N 1
ATOM 807 C CA . GLY A 1 101 ? -9.319 -3.964 -4.789 1.00 97.19 101 GLY A CA 1
ATOM 808 C C . GLY A 1 101 ? -10.044 -3.505 -3.525 1.00 97.19 101 GLY A C 1
ATOM 809 O O . GLY A 1 101 ? -10.876 -2.600 -3.571 1.00 97.19 101 GLY A O 1
ATOM 810 N N . GLY A 1 102 ? -9.785 -4.189 -2.412 1.00 94.25 102 GLY A N 1
ATOM 811 C CA . GLY A 1 102 ? -10.393 -3.933 -1.113 1.00 94.25 102 GLY A CA 1
ATOM 812 C C . GLY A 1 102 ? -10.579 -5.204 -0.268 1.00 94.25 102 GLY A C 1
ATOM 813 O O . GLY A 1 102 ? -9.939 -6.225 -0.514 1.00 94.25 102 GLY A O 1
ATOM 814 N N . PRO A 1 103 ? -11.465 -5.167 0.742 1.00 96.62 103 PRO A N 1
ATOM 815 C CA . PRO A 1 103 ? -12.158 -3.976 1.227 1.00 96.62 103 PRO A CA 1
ATOM 816 C C . PRO A 1 103 ? -11.218 -2.971 1.904 1.00 96.62 103 PRO A C 1
ATOM 818 O O . PRO A 1 103 ? -10.146 -3.317 2.402 1.00 96.62 103 PRO A O 1
ATOM 821 N N . GLU A 1 104 ? -11.664 -1.722 1.959 1.00 96.31 104 GLU A N 1
ATOM 822 C CA . GLU A 1 104 ? -11.038 -0.699 2.788 1.00 96.31 104 GLU A CA 1
ATOM 823 C C . GLU A 1 104 ? -11.272 -0.999 4.272 1.00 96.31 104 GLU A C 1
ATOM 825 O O . GLU A 1 104 ? -12.395 -1.286 4.695 1.00 96.31 104 GLU A O 1
ATOM 830 N N . ILE A 1 105 ? -10.202 -0.932 5.063 1.00 96.06 105 ILE A N 1
ATOM 831 C CA . ILE A 1 105 ? -10.254 -1.087 6.516 1.00 96.06 105 ILE A CA 1
ATOM 832 C C . ILE A 1 105 ? -9.500 0.091 7.124 1.00 96.06 105 ILE A C 1
ATOM 834 O O . ILE A 1 105 ? -8.271 0.126 7.097 1.00 96.06 105 ILE A O 1
ATOM 838 N N . ALA A 1 106 ? -10.256 1.046 7.662 1.00 93.88 106 ALA A N 1
ATOM 839 C CA . ALA A 1 106 ? -9.730 2.237 8.314 1.00 93.88 106 ALA A CA 1
ATOM 840 C C . ALA A 1 106 ? -10.023 2.206 9.821 1.00 93.88 106 ALA A C 1
ATOM 842 O O . ALA A 1 106 ? -11.158 1.983 10.253 1.00 93.88 106 ALA A O 1
ATOM 843 N N . ILE A 1 107 ? -8.998 2.477 10.621 1.00 90.56 107 ILE A N 1
ATOM 844 C CA . ILE A 1 107 ? -9.059 2.634 12.071 1.00 90.56 107 ILE A CA 1
ATOM 845 C C . ILE A 1 107 ? -8.952 4.127 12.368 1.00 90.56 107 ILE A C 1
ATOM 847 O O . ILE A 1 107 ? -7.945 4.766 12.070 1.00 90.56 107 ILE A O 1
ATOM 851 N N . ARG A 1 108 ? -10.008 4.700 12.948 1.00 87.38 108 ARG A N 1
ATOM 852 C CA . ARG A 1 108 ? -10.026 6.104 13.375 1.00 87.38 108 ARG A CA 1
ATOM 853 C C . ARG A 1 108 ? -9.636 6.170 14.842 1.00 87.38 108 ARG A C 1
ATOM 855 O O . ARG A 1 108 ? -10.362 5.641 15.683 1.00 87.38 108 ARG A O 1
ATOM 862 N N . GLN A 1 109 ? -8.517 6.816 15.153 1.00 70.56 109 GLN A N 1
ATOM 863 C CA . GLN A 1 109 ? -8.131 7.044 16.541 1.00 70.56 109 GLN A CA 1
ATOM 864 C C . GLN A 1 109 ? -8.965 8.206 17.090 1.00 70.56 109 GLN A C 1
ATOM 866 O O . GLN A 1 109 ? -8.752 9.366 16.748 1.00 70.56 109 GLN A O 1
ATOM 871 N N . SER A 1 110 ? -9.966 7.902 17.919 1.00 56.56 110 SER A N 1
ATOM 872 C CA . SER A 1 110 ? -10.660 8.936 18.688 1.00 56.56 110 SER A CA 1
ATOM 873 C C . SER A 1 110 ? -9.883 9.210 19.979 1.00 56.56 110 SER A C 1
ATOM 875 O O . SER A 1 110 ? -9.521 8.275 20.692 1.00 56.56 110 SER A O 1
ATOM 877 N N . MET A 1 111 ? -9.662 10.486 20.329 1.00 50.91 111 MET A N 1
ATOM 878 C CA . MET A 1 111 ? -8.995 10.875 21.591 1.00 50.91 111 MET A CA 1
ATOM 879 C C . MET A 1 111 ? -9.682 10.315 22.856 1.00 50.91 111 MET A C 1
ATOM 881 O O . MET A 1 111 ? -9.094 10.329 23.932 1.00 50.91 111 MET A O 1
ATOM 885 N N . ALA A 1 112 ? -10.913 9.807 22.744 1.00 48.56 112 ALA A N 1
ATOM 886 C CA . ALA A 1 112 ? -11.672 9.223 23.846 1.00 48.56 112 ALA A CA 1
ATOM 887 C C . ALA A 1 112 ? -11.337 7.743 24.143 1.00 48.56 112 ALA A C 1
ATOM 889 O O . ALA A 1 112 ? -11.793 7.227 25.158 1.00 48.56 112 ALA A O 1
ATOM 890 N N . GLN A 1 113 ? -10.558 7.049 23.300 1.00 46.19 113 GLN A N 1
ATOM 891 C CA . GLN A 1 113 ? -10.302 5.601 23.413 1.00 46.19 113 GLN A CA 1
ATOM 892 C C . GLN A 1 113 ? -8.887 5.246 23.905 1.00 46.19 113 GLN A C 1
ATOM 894 O O . GLN A 1 113 ? -8.314 4.241 23.497 1.00 46.19 113 GLN A O 1
ATOM 899 N N . LEU A 1 114 ? -8.336 6.015 24.849 1.00 44.34 114 LEU A N 1
ATOM 900 C CA . LEU A 1 114 ? -7.100 5.675 25.583 1.00 44.34 114 LEU A CA 1
ATOM 901 C C . LEU A 1 114 ? -7.252 4.478 26.558 1.00 44.34 114 LEU A C 1
ATOM 903 O O . LEU A 1 114 ? -6.489 4.348 27.511 1.00 44.34 114 LEU A O 1
ATOM 907 N N . GLN A 1 115 ? -8.237 3.601 26.360 1.00 38.50 115 GLN A N 1
ATOM 908 C CA . GLN A 1 115 ? -8.545 2.482 27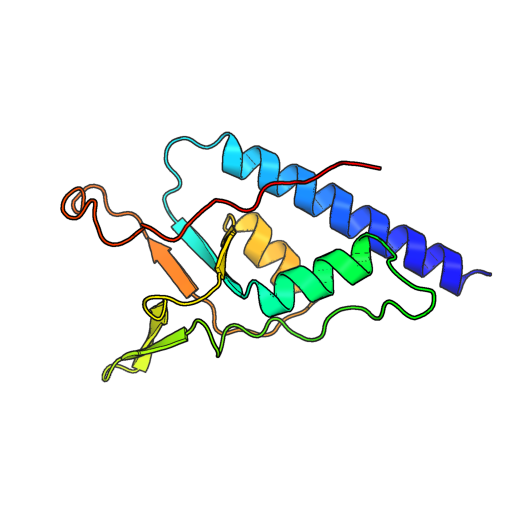.252 1.00 38.50 115 GLN A CA 1
ATOM 909 C C . GLN A 1 115 ? -8.643 1.182 26.452 1.00 38.50 115 GLN A C 1
ATOM 911 O O . GLN A 1 115 ? -9.740 0.711 26.200 1.00 38.50 115 GLN A O 1
ATOM 916 N N . ASP A 1 116 ? -7.505 0.667 25.985 1.00 39.97 116 ASP A N 1
ATOM 917 C CA . ASP A 1 116 ? -7.168 -0.765 26.063 1.00 39.97 116 ASP A CA 1
ATOM 918 C C . ASP A 1 116 ? -5.756 -1.001 25.479 1.00 39.97 116 ASP A C 1
ATOM 920 O O . ASP A 1 116 ? -5.593 -1.131 24.262 1.00 39.97 116 ASP A O 1
ATOM 924 N N . PRO A 1 117 ? -4.701 -1.032 26.316 1.00 41.47 117 PRO A N 1
ATOM 925 C CA . PRO A 1 117 ? -3.329 -1.278 25.863 1.00 41.47 117 PRO A CA 1
ATOM 926 C C . PRO A 1 117 ? -3.081 -2.705 25.329 1.00 41.47 117 PRO A C 1
ATOM 928 O O . PRO A 1 117 ? -1.996 -2.987 24.822 1.00 41.47 117 PRO A O 1
ATOM 931 N N . GLU A 1 118 ? -4.061 -3.614 25.401 1.00 41.16 118 GLU A N 1
ATOM 932 C CA . GLU A 1 118 ? -3.896 -5.019 25.000 1.00 41.16 118 GLU A CA 1
ATOM 933 C C . GLU A 1 118 ? -4.366 -5.348 23.569 1.00 41.16 118 GLU A C 1
ATOM 935 O O . GLU A 1 118 ? -3.976 -6.385 23.036 1.00 41.16 118 GLU A O 1
ATOM 940 N N . SER A 1 119 ? -5.131 -4.482 22.885 1.00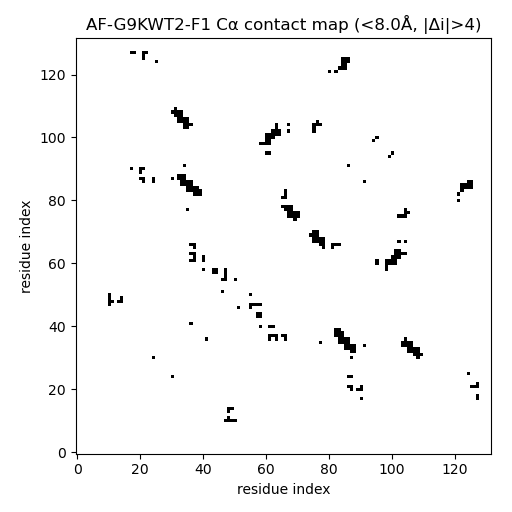 45.44 119 SER A N 1
ATOM 941 C CA . SER A 1 119 ? -5.743 -4.853 21.590 1.00 45.44 119 SER A CA 1
ATOM 942 C C . SER A 1 119 ? -4.850 -4.680 20.349 1.00 45.44 119 SER A C 1
ATOM 944 O O . SER A 1 119 ? -5.206 -5.206 19.296 1.00 45.44 119 SER A O 1
ATOM 946 N N . LEU A 1 120 ? -3.718 -3.973 20.438 1.00 47.31 120 LEU A N 1
ATOM 947 C CA . LEU A 1 120 ? -2.849 -3.650 19.287 1.00 47.31 120 LEU A CA 1
ATOM 948 C C . LEU A 1 120 ? -1.510 -4.419 19.322 1.00 47.31 120 LEU A C 1
ATOM 950 O O . LEU A 1 120 ? -0.520 -4.008 18.725 1.00 47.31 120 LEU A O 1
ATOM 954 N N . HIS A 1 121 ? -1.442 -5.543 20.043 1.00 41.16 121 HIS A N 1
ATOM 955 C CA . HIS A 1 121 ? -0.196 -6.290 20.289 1.00 41.16 121 HIS A CA 1
ATOM 956 C C . HIS A 1 121 ? 0.395 -7.039 19.070 1.00 41.16 121 HIS A C 1
ATOM 958 O O . HIS A 1 121 ? 1.343 -7.806 19.227 1.00 41.16 121 HIS A O 1
ATOM 964 N N . GLY A 1 122 ? -0.121 -6.825 17.856 1.00 47.25 122 GLY A N 1
ATOM 965 C CA . GLY A 1 122 ? 0.414 -7.415 16.620 1.00 47.25 122 GLY A CA 1
ATOM 966 C C . GLY A 1 122 ? 1.019 -6.416 15.629 1.00 47.25 122 GLY A C 1
ATOM 967 O O . GLY A 1 122 ? 1.414 -6.819 14.541 1.00 47.25 122 GLY A O 1
ATOM 968 N N . GLU A 1 123 ? 1.043 -5.120 15.942 1.00 56.09 123 GLU A N 1
ATOM 969 C CA . GLU A 1 123 ? 0.902 -4.109 14.893 1.00 56.09 123 GLU A CA 1
ATOM 970 C C . GLU A 1 123 ? 2.099 -3.168 14.822 1.00 56.09 123 GLU A C 1
ATOM 972 O O . GLU A 1 123 ? 2.287 -2.284 15.657 1.00 56.09 123 GLU A O 1
ATOM 977 N N . GLN A 1 124 ? 2.911 -3.351 13.787 1.00 72.81 124 GLN A N 1
ATOM 978 C CA . GLN A 1 124 ? 3.982 -2.427 13.448 1.00 72.81 124 GLN A CA 1
ATOM 979 C C . GLN A 1 124 ? 3.582 -1.662 12.187 1.00 72.81 124 GLN A C 1
ATOM 981 O O . GLN A 1 124 ? 3.113 -2.247 11.203 1.00 72.81 124 GLN A O 1
ATOM 986 N N . LYS A 1 125 ? 3.762 -0.335 12.213 1.00 81.94 125 LYS A N 1
ATOM 987 C CA . LYS A 1 125 ? 3.790 0.459 10.981 1.00 81.94 125 LYS A CA 1
ATOM 988 C C . LYS A 1 125 ? 4.807 -0.203 10.054 1.00 81.94 125 LYS A C 1
ATOM 990 O O . LYS A 1 125 ? 5.915 -0.503 10.498 1.00 81.94 125 LYS A O 1
ATOM 995 N N . ILE A 1 126 ? 4.432 -0.451 8.801 1.00 86.50 126 ILE A N 1
ATOM 996 C CA . ILE A 1 126 ? 5.331 -1.127 7.860 1.00 86.50 126 ILE A CA 1
ATOM 997 C C . ILE A 1 126 ? 6.634 -0.329 7.791 1.00 86.50 126 ILE A C 1
ATOM 999 O O . ILE A 1 126 ? 6.613 0.887 7.617 1.00 86.50 126 ILE A O 1
ATOM 1003 N N . GLU A 1 127 ? 7.781 -0.981 7.941 1.00 78.75 127 GLU A N 1
ATOM 1004 C CA . GLU A 1 127 ? 9.065 -0.304 7.803 1.00 78.75 127 GLU A CA 1
ATOM 1005 C C . GLU A 1 127 ? 9.509 -0.304 6.340 1.00 78.75 127 GLU A C 1
ATOM 1007 O O . GLU A 1 127 ? 9.400 -1.293 5.616 1.00 78.75 127 GLU A O 1
ATOM 1012 N N . ALA A 1 128 ? 10.019 0.838 5.881 1.00 67.38 128 ALA A N 1
ATOM 1013 C CA . ALA A 1 128 ? 10.630 0.934 4.566 1.00 67.38 128 ALA A CA 1
ATOM 1014 C C . ALA A 1 128 ? 12.029 0.303 4.624 1.00 67.38 128 ALA A C 1
ATOM 1016 O O . ALA A 1 128 ? 13.021 1.014 4.800 1.00 67.38 128 ALA A O 1
ATOM 1017 N N . GLU A 1 129 ? 12.132 -1.018 4.466 1.00 58.19 129 GLU A N 1
ATOM 1018 C CA . GLU A 1 129 ? 13.432 -1.680 4.334 1.00 58.19 129 GLU A CA 1
ATOM 1019 C C . GLU A 1 129 ? 14.093 -1.285 3.006 1.00 58.19 129 GLU A C 1
ATOM 1021 O O . GLU A 1 129 ? 13.926 -1.918 1.961 1.00 58.19 129 GLU A O 1
ATOM 1026 N N . THR A 1 130 ? 14.873 -0.206 3.050 1.00 47.38 130 THR A N 1
ATOM 1027 C CA . THR A 1 130 ? 15.753 0.205 1.955 1.00 47.38 130 THR A CA 1
ATOM 1028 C C . THR A 1 130 ? 17.116 -0.444 2.176 1.00 47.38 130 THR A C 1
ATOM 1030 O O . THR A 1 130 ? 18.053 0.206 2.636 1.00 47.38 130 THR A O 1
ATOM 1033 N N . ARG A 1 131 ? 17.238 -1.745 1.904 1.00 40.97 131 ARG A N 1
ATOM 1034 C CA . ARG A 1 131 ? 18.551 -2.401 1.851 1.00 40.97 131 ARG A CA 1
ATOM 1035 C C . ARG A 1 131 ? 18.731 -3.081 0.500 1.00 40.97 131 ARG A C 1
ATOM 1037 O O . ARG A 1 131 ? 18.236 -4.182 0.275 1.00 40.97 131 ARG A O 1
ATOM 1044 N N . ALA A 1 132 ? 19.374 -2.337 -0.397 1.00 34.59 132 ALA A N 1
ATOM 1045 C CA . ALA A 1 132 ? 20.078 -2.871 -1.555 1.00 34.59 132 ALA A CA 1
ATOM 1046 C C . ALA A 1 132 ? 21.471 -3.345 -1.122 1.00 34.59 132 ALA A C 1
ATOM 1048 O O . ALA A 1 132 ? 22.022 -2.728 -0.177 1.00 34.59 132 ALA A O 1
#

Secondary structure (DSSP, 8-state):
-HHHHHHHHHHHHHHHHHHHHHHHHHH-SS-SEEEEEEHHHHHHHHHHHTT-STT-PPP-SEE-TTTEEE-TTS-EEEPTT--EEEE-HHHHHHHHHHH-EE---EEE--TT----TTTTTT--BPP-----

Organism: Mustela putorius furo (N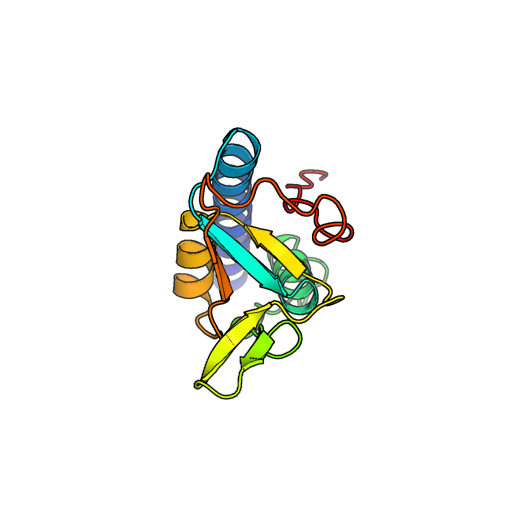CBI:txid9669)

Nearest PDB structures (foldseek):
  5jjw-assembly1_B  TM=7.159E-01  e=1.860E-04  Homo sapiens

Radius of gyration: 16.0 Å; Cα contacts (8 Å, |Δi|>4): 163; chains: 1; bounding box: 45×25×52 Å

Sequence (132 aa):
QVEIEALAKRRRIEIDTFIKLNKAFQAEESPGVIYCISMQWFREWEAFVKGKGKDAEPPGPIDNSRIAQVKGSGHIQLKQGADYGQISEETWVYLNNLYGGGPEIAIRQSMAQLQDPESLHGEQKIEAETRA

Mean predicted aligned error: 7.21 Å

Foldseek 3Di:
DVVVVVQLVVLVVLLVVLQVQLVVVVPDPDAQKKWKAAPVQVVLCVCSSVVVDPPSDHGAAGDCVQQWDQDPVRDIEGDQPGHIAIGHPVSVCVRCVVHNDDDIHMDGDDPVPPPDPPRCVNYDHDDSPPDD

pLDDT: mean 84.78, std 17.59, range [34.59, 98.69]

InterPro domains:
  IPR006615 Peptidase C19, ubiquitin-specific peptidase, DUSP domain [PF06337] (34-108)
  IPR006615 Peptidase C19, ubiquitin-specific peptidase, DUSP domain [PS51283] (6-111)
  IPR006615 Peptidase C19, ubiquitin-specific peptidase, DUSP domain [SM00695] (27-114)
  IPR035927 DUSP-like superfamily [G3DSA:3.30.2230.10] (5-121)
  IPR035927 DUSP-like superfamily [SSF143791] (12-108)

Solvent-accessible surface area (backbone atoms only — not comparable to full-atom values): 7791 Å² total; per-residue (Å²): 110,70,67,61,51,52,50,53,51,48,26,50,53,51,50,55,50,50,43,53,46,45,52,52,49,71,71,48,90,76,67,58,52,38,28,56,43,27,44,68,49,49,52,42,40,48,35,23,45,70,50,64,55,100,78,43,55,75,53,70,51,43,56,21,65,84,33,47,34,74,44,99,85,70,50,66,36,76,32,89,92,44,69,48,29,44,41,38,58,70,48,48,55,52,51,40,74,75,43,39,70,32,64,82,35,76,48,69,61,55,93,87,64,88,78,61,95,74,80,62,83,79,69,52,67,60,75,76,83,84,76,132